Protein AF-A0A7Z9A5A5-F1 (afdb_monomer_lite)

Structure (mmCIF, N/CA/C/O backbone):
data_AF-A0A7Z9A5A5-F1
#
_entry.id   AF-A0A7Z9A5A5-F1
#
loop_
_atom_site.group_PDB
_atom_site.id
_atom_site.type_symbol
_atom_site.label_atom_id
_atom_site.label_alt_id
_atom_site.label_comp_id
_atom_site.label_asym_id
_atom_site.label_entity_id
_atom_site.label_seq_id
_atom_site.pdbx_PDB_ins_code
_atom_site.Cartn_x
_atom_site.Cartn_y
_atom_site.Cartn_z
_atom_site.occupancy
_atom_site.B_iso_or_equiv
_atom_site.auth_seq_id
_atom_site.auth_comp_id
_atom_site.auth_asym_id
_atom_site.auth_atom_id
_atom_site.pdbx_PDB_model_num
ATOM 1 N N . MET A 1 1 ? 2.911 3.765 -6.534 1.00 56.47 1 MET A N 1
ATOM 2 C CA . MET A 1 1 ? 4.306 3.301 -6.382 1.00 56.47 1 MET A CA 1
ATOM 3 C C . MET A 1 1 ? 5.188 4.407 -6.903 1.00 56.47 1 MET A C 1
ATOM 5 O O . MET A 1 1 ? 5.200 4.627 -8.106 1.00 56.47 1 MET A O 1
ATOM 9 N N . ILE A 1 2 ? 5.779 5.204 -6.014 1.00 54.97 2 ILE A N 1
ATOM 10 C CA . ILE A 1 2 ? 6.525 6.372 -6.485 1.00 54.97 2 ILE A CA 1
ATOM 11 C C . ILE A 1 2 ? 7.881 5.882 -6.993 1.00 54.97 2 ILE A C 1
ATOM 13 O O . ILE A 1 2 ? 8.710 5.427 -6.210 1.00 54.97 2 ILE A O 1
ATOM 17 N N . LEU A 1 3 ? 8.056 5.933 -8.312 1.00 49.44 3 LEU A N 1
ATOM 18 C CA . LEU A 1 3 ? 9.319 5.705 -9.000 1.00 49.44 3 LEU A CA 1
ATOM 19 C C . LEU A 1 3 ? 9.884 7.075 -9.368 1.00 49.44 3 LEU A C 1
ATOM 21 O O . LEU A 1 3 ? 9.386 7.683 -10.304 1.00 49.44 3 LEU A O 1
ATOM 25 N N . TYR A 1 4 ? 10.883 7.563 -8.633 1.00 45.19 4 TYR A N 1
ATOM 26 C CA . TYR A 1 4 ? 11.748 8.655 -9.086 1.00 45.19 4 TYR A CA 1
ATOM 27 C C . TYR A 1 4 ? 13.134 8.535 -8.444 1.00 45.19 4 TYR A C 1
ATOM 29 O O . TYR A 1 4 ? 13.263 8.302 -7.243 1.00 45.19 4 TYR A O 1
ATOM 37 N N . SER A 1 5 ? 14.155 8.703 -9.282 1.00 47.25 5 SER A N 1
ATOM 38 C CA . SER A 1 5 ? 15.555 8.906 -8.920 1.00 47.25 5 SER A CA 1
ATOM 39 C C . SER A 1 5 ? 15.764 10.387 -8.554 1.00 47.25 5 SER A C 1
ATOM 41 O O . SER A 1 5 ? 15.260 11.273 -9.241 1.00 47.25 5 SER A O 1
ATOM 43 N N . GLU A 1 6 ? 16.476 10.624 -7.446 1.00 51.75 6 GLU A N 1
ATOM 44 C CA . GLU A 1 6 ? 17.165 11.878 -7.081 1.00 51.75 6 GLU A CA 1
ATOM 45 C C . GLU A 1 6 ? 16.363 13.161 -6.754 1.00 51.75 6 GLU A C 1
ATOM 47 O O . GLU A 1 6 ? 16.888 14.254 -6.921 1.00 51.75 6 GLU A O 1
ATOM 52 N N . TYR A 1 7 ? 15.167 13.095 -6.153 1.00 48.16 7 TYR A N 1
ATOM 53 C CA . TYR A 1 7 ? 14.665 14.227 -5.341 1.00 48.16 7 TYR A CA 1
ATOM 54 C C . TYR A 1 7 ? 13.947 13.734 -4.080 1.00 48.16 7 TYR A C 1
ATOM 56 O O . TYR A 1 7 ? 12.981 12.975 -4.137 1.00 48.16 7 TYR A O 1
ATOM 64 N N . ARG A 1 8 ? 14.440 14.155 -2.908 1.00 55.28 8 ARG A N 1
ATOM 65 C CA . ARG A 1 8 ? 13.923 13.792 -1.579 1.00 55.28 8 ARG A CA 1
ATOM 66 C C . ARG A 1 8 ? 12.469 14.256 -1.433 1.00 55.28 8 ARG A C 1
ATOM 68 O O . ARG A 1 8 ? 12.219 15.400 -1.066 1.00 55.28 8 ARG A O 1
ATOM 75 N N . LEU A 1 9 ? 11.520 13.366 -1.722 1.00 55.84 9 LEU A N 1
ATOM 76 C CA . LEU A 1 9 ? 10.089 13.615 -1.536 1.00 55.84 9 LEU A CA 1
ATOM 77 C C . LEU A 1 9 ? 9.814 14.024 -0.075 1.00 55.84 9 LEU A C 1
ATOM 79 O O . LEU A 1 9 ? 10.420 13.453 0.844 1.00 55.84 9 LEU A O 1
ATOM 83 N N . PRO A 1 10 ? 8.892 14.969 0.180 1.00 60.03 10 PRO A N 1
ATOM 84 C CA . PRO A 1 10 ? 8.367 15.166 1.522 1.00 60.03 10 PRO A CA 1
ATOM 85 C C . PRO A 1 10 ? 7.828 13.830 2.051 1.00 60.03 10 PRO A C 1
ATOM 87 O O . PRO A 1 10 ? 7.323 13.003 1.293 1.00 60.03 10 PRO A O 1
ATOM 90 N N . ARG A 1 11 ? 7.976 13.580 3.358 1.00 63.22 11 ARG A N 1
ATOM 91 C CA . ARG A 1 11 ? 7.522 12.334 3.997 1.00 63.22 11 ARG A CA 1
ATOM 92 C C . ARG A 1 11 ? 6.002 12.211 3.851 1.00 63.22 11 ARG A C 1
ATOM 94 O O . ARG A 1 11 ? 5.257 12.741 4.668 1.00 63.22 11 ARG A O 1
ATOM 101 N N . HIS A 1 12 ? 5.553 11.530 2.804 1.00 77.44 1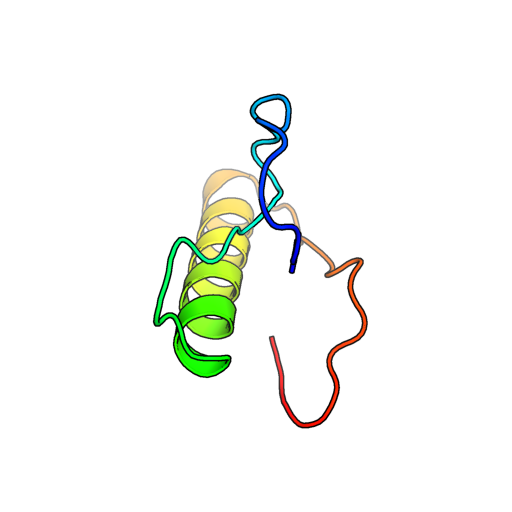2 HIS A N 1
ATOM 102 C CA . HIS A 1 12 ? 4.150 11.228 2.570 1.00 77.44 12 HIS A CA 1
ATOM 103 C C . HIS A 1 12 ? 3.842 9.851 3.146 1.00 77.44 12 HIS A C 1
ATOM 105 O O . HIS A 1 12 ? 4.230 8.835 2.579 1.00 77.44 12 HIS A O 1
ATOM 111 N N . THR A 1 13 ? 3.142 9.821 4.280 1.00 80.62 13 THR A N 1
ATOM 112 C CA . THR A 1 13 ? 2.852 8.594 5.042 1.00 80.62 13 THR A CA 1
ATOM 113 C C . THR A 1 13 ? 2.153 7.507 4.216 1.00 80.62 13 THR A C 1
ATOM 115 O O . THR A 1 13 ? 2.334 6.329 4.494 1.00 80.62 13 THR A O 1
ATOM 118 N N . LEU A 1 14 ? 1.383 7.885 3.188 1.00 85.94 14 LEU A N 1
ATOM 119 C CA . LEU A 1 14 ? 0.647 6.950 2.326 1.00 85.94 14 LEU A CA 1
ATOM 120 C C . LEU A 1 14 ? 1.41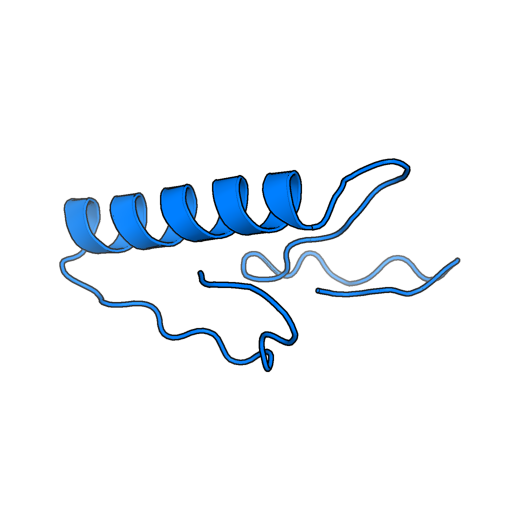5 6.521 1.066 1.00 85.94 14 LEU A C 1
ATOM 122 O O . LEU A 1 14 ? 0.922 5.699 0.295 1.00 85.94 14 LEU A O 1
ATOM 126 N N . ALA A 1 15 ? 2.616 7.053 0.838 1.00 87.94 15 ALA A N 1
ATOM 127 C CA . ALA A 1 15 ? 3.432 6.677 -0.305 1.00 87.94 15 ALA A CA 1
ATOM 128 C C . ALA A 1 15 ? 4.356 5.505 0.048 1.00 87.94 15 ALA A C 1
ATOM 130 O O . ALA A 1 15 ? 5.265 5.639 0.866 1.00 87.94 15 ALA A O 1
ATOM 131 N N . ILE A 1 16 ? 4.173 4.371 -0.630 1.00 87.44 16 ILE A N 1
ATOM 132 C CA . ILE A 1 16 ? 5.149 3.276 -0.612 1.00 87.44 16 ILE A CA 1
ATOM 133 C C . ILE A 1 16 ? 6.222 3.589 -1.658 1.00 87.44 16 ILE A C 1
ATOM 135 O O . ILE A 1 16 ? 5.917 3.773 -2.846 1.00 87.44 16 ILE A O 1
ATOM 139 N N . THR A 1 17 ? 7.470 3.667 -1.204 1.00 88.06 17 THR A N 1
ATOM 140 C CA . THR A 1 17 ? 8.644 3.924 -2.041 1.00 88.06 17 THR A CA 1
ATOM 141 C C . THR A 1 17 ? 9.508 2.675 -2.131 1.00 88.06 17 THR A C 1
ATOM 143 O O . THR A 1 17 ? 9.768 2.013 -1.127 1.00 88.06 17 THR A O 1
ATOM 146 N N . ASN A 1 18 ? 9.966 2.360 -3.340 1.00 88.81 18 ASN A N 1
ATOM 147 C CA . ASN A 1 18 ? 11.030 1.385 -3.526 1.00 88.81 18 ASN A CA 1
ATOM 148 C C . ASN A 1 18 ? 12.380 2.090 -3.302 1.00 88.81 18 ASN A C 1
ATOM 150 O O . ASN A 1 18 ? 12.629 3.134 -3.903 1.00 88.81 18 ASN A O 1
ATOM 154 N N . ARG A 1 19 ? 13.234 1.543 -2.431 1.00 85.69 19 ARG A N 1
ATOM 155 C CA . ARG A 1 19 ? 14.567 2.091 -2.113 1.00 85.69 19 ARG A CA 1
ATOM 156 C C . ARG A 1 19 ? 15.718 1.340 -2.796 1.00 85.69 19 ARG A C 1
ATOM 158 O O . ARG A 1 19 ? 16.868 1.564 -2.436 1.00 85.69 19 ARG A O 1
ATOM 165 N N . GLY A 1 20 ? 15.410 0.452 -3.736 1.00 88.00 20 GLY A N 1
ATOM 166 C CA . GLY A 1 20 ? 16.373 -0.381 -4.449 1.00 88.00 20 GLY A CA 1
ATOM 167 C C . GLY A 1 20 ? 15.661 -1.555 -5.115 1.00 88.00 20 GLY A C 1
ATOM 168 O O . GLY A 1 20 ? 14.885 -1.368 -6.051 1.00 88.00 20 GLY A O 1
ATOM 169 N N . ASP A 1 21 ? 15.881 -2.755 -4.589 1.00 91.25 21 ASP A N 1
ATOM 170 C CA . ASP A 1 21 ? 15.511 -4.015 -5.244 1.00 91.25 21 ASP A CA 1
ATOM 171 C C . ASP A 1 21 ? 14.117 -4.549 -4.872 1.00 91.25 21 ASP A C 1
ATOM 173 O O . ASP A 1 21 ? 13.859 -5.743 -5.012 1.00 91.25 21 ASP A O 1
ATOM 177 N N . ALA A 1 22 ? 13.201 -3.703 -4.378 1.00 92.00 22 ALA A N 1
ATOM 178 C CA . ALA A 1 22 ? 11.865 -4.185 -4.031 1.00 92.00 22 ALA A CA 1
ATOM 179 C C . ALA A 1 22 ? 11.106 -4.636 -5.287 1.00 92.00 22 ALA A C 1
ATOM 181 O O . ALA A 1 22 ? 10.974 -3.899 -6.271 1.00 92.00 22 ALA A O 1
ATOM 182 N N . THR A 1 23 ? 10.560 -5.842 -5.224 1.00 93.88 23 THR A N 1
ATOM 183 C CA . THR A 1 23 ? 9.703 -6.400 -6.263 1.00 93.88 23 THR A CA 1
ATOM 184 C C . THR A 1 23 ? 8.284 -5.831 -6.167 1.00 93.88 23 THR A C 1
ATOM 186 O O . THR A 1 23 ? 7.885 -5.210 -5.177 1.00 93.88 23 THR A O 1
ATOM 189 N N . ALA A 1 24 ? 7.472 -6.070 -7.200 1.00 92.19 24 ALA A N 1
ATOM 190 C CA . ALA A 1 24 ? 6.048 -5.745 -7.146 1.00 92.19 24 ALA A CA 1
ATOM 191 C C . ALA A 1 24 ? 5.343 -6.475 -5.987 1.00 92.19 24 ALA A C 1
ATOM 193 O O . ALA A 1 24 ? 4.475 -5.900 -5.332 1.00 92.19 24 ALA A O 1
ATOM 194 N N . GLU A 1 25 ? 5.750 -7.714 -5.699 1.00 93.56 25 GLU A N 1
ATOM 195 C CA . GLU A 1 25 ? 5.177 -8.512 -4.619 1.00 93.56 25 GLU A CA 1
ATOM 196 C C . GLU A 1 25 ? 5.502 -7.938 -3.237 1.00 93.56 25 GLU A C 1
ATOM 198 O O . GLU A 1 25 ? 4.601 -7.849 -2.398 1.00 93.56 25 GLU A O 1
ATOM 203 N N . ASP A 1 26 ? 6.722 -7.435 -3.033 1.00 94.19 26 ASP A N 1
ATOM 204 C CA . ASP A 1 26 ? 7.103 -6.735 -1.798 1.00 94.19 26 ASP A CA 1
ATOM 205 C C . ASP A 1 26 ? 6.210 -5.514 -1.554 1.00 94.19 26 ASP A C 1
ATOM 207 O O . ASP A 1 26 ? 5.710 -5.274 -0.452 1.00 94.19 26 ASP A O 1
ATOM 211 N N . ILE A 1 27 ? 5.943 -4.751 -2.612 1.00 92.62 27 ILE A N 1
ATOM 212 C CA . ILE A 1 27 ? 5.126 -3.540 -2.528 1.00 92.62 27 ILE A CA 1
ATOM 213 C C . ILE A 1 27 ? 3.659 -3.892 -2.263 1.00 92.62 27 ILE A C 1
ATOM 215 O O . ILE A 1 27 ? 3.001 -3.230 -1.452 1.00 92.62 27 ILE A O 1
ATOM 219 N N . PHE A 1 28 ? 3.149 -4.962 -2.876 1.00 93.88 28 PHE A N 1
ATOM 220 C CA . PHE A 1 28 ? 1.803 -5.463 -2.600 1.00 93.88 28 PHE A CA 1
ATOM 221 C C . PHE A 1 28 ? 1.668 -5.993 -1.170 1.00 93.88 28 PHE A C 1
ATOM 223 O O . PHE A 1 28 ? 0.638 -5.760 -0.534 1.00 93.88 28 PHE A O 1
ATOM 230 N N . ALA A 1 29 ? 2.692 -6.660 -0.633 1.00 94.44 29 ALA A N 1
ATOM 231 C CA . ALA A 1 29 ? 2.694 -7.141 0.745 1.00 94.44 29 ALA A CA 1
ATOM 232 C C . ALA A 1 29 ? 2.579 -5.982 1.748 1.00 94.44 29 ALA A C 1
ATOM 234 O O . ALA A 1 29 ? 1.718 -6.019 2.633 1.00 94.44 29 ALA A O 1
ATOM 235 N N . ILE A 1 30 ? 3.367 -4.918 1.559 1.00 94.12 30 ILE A N 1
ATOM 236 C CA . ILE A 1 30 ? 3.294 -3.712 2.398 1.00 94.12 30 ILE A CA 1
ATOM 237 C C . ILE A 1 30 ? 1.909 -3.063 2.288 1.00 94.12 30 ILE A C 1
ATOM 239 O O . ILE A 1 30 ? 1.297 -2.736 3.307 1.00 94.12 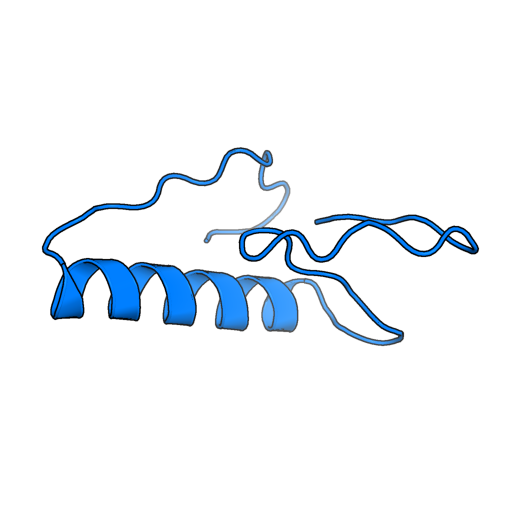30 ILE A O 1
ATOM 243 N N . ALA A 1 31 ? 1.383 -2.906 1.071 1.00 93.38 31 ALA A N 1
ATOM 244 C CA . ALA A 1 31 ? 0.073 -2.299 0.861 1.00 93.38 31 ALA A CA 1
ATOM 245 C C . ALA A 1 31 ? -1.045 -3.090 1.561 1.00 93.38 31 ALA A C 1
ATOM 247 O O . ALA A 1 31 ? -1.859 -2.495 2.268 1.00 93.38 31 ALA A O 1
ATOM 248 N N . ARG A 1 32 ? -1.055 -4.425 1.445 1.00 95.12 32 ARG A N 1
ATOM 249 C CA . ARG A 1 32 ? -2.031 -5.287 2.132 1.00 95.12 32 ARG A CA 1
ATOM 250 C C . ARG A 1 32 ? -1.949 -5.149 3.650 1.00 95.12 32 ARG A C 1
ATOM 252 O O . ARG A 1 32 ? -2.983 -4.983 4.295 1.00 95.12 32 ARG A O 1
ATOM 259 N N . ALA A 1 33 ? -0.740 -5.154 4.209 1.00 96.31 33 ALA A N 1
ATOM 260 C CA . ALA A 1 33 ? -0.536 -5.013 5.649 1.00 96.31 33 ALA A CA 1
ATOM 261 C C . ALA A 1 33 ? -1.049 -3.663 6.179 1.00 96.31 33 ALA A C 1
ATOM 263 O O . ALA A 1 33 ? -1.752 -3.618 7.190 1.00 96.31 33 ALA A O 1
ATOM 264 N N . VAL A 1 34 ? -0.762 -2.563 5.474 1.00 94.81 34 VAL A N 1
ATOM 265 C CA . VAL A 1 34 ? -1.248 -1.224 5.850 1.00 94.81 34 VAL A CA 1
ATOM 266 C C . VAL A 1 34 ? -2.773 -1.150 5.772 1.00 94.81 34 VAL A C 1
ATOM 268 O O . VAL A 1 34 ? -3.405 -0.663 6.709 1.00 94.81 34 VAL A O 1
ATOM 271 N N . ARG A 1 35 ? -3.382 -1.660 4.692 1.00 94.88 35 ARG A N 1
ATOM 272 C CA . ARG A 1 35 ? -4.846 -1.671 4.527 1.00 94.88 35 ARG A CA 1
ATOM 273 C C . ARG A 1 35 ? -5.531 -2.459 5.642 1.00 94.88 35 ARG A C 1
ATOM 275 O O . ARG A 1 35 ? -6.470 -1.946 6.245 1.00 94.88 35 ARG A O 1
ATOM 282 N N . ALA A 1 36 ? -5.031 -3.658 5.947 1.00 96.50 36 ALA A N 1
ATOM 283 C CA . ALA A 1 36 ? -5.561 -4.494 7.020 1.00 96.50 36 ALA A CA 1
ATOM 284 C C . ALA A 1 36 ? -5.443 -3.803 8.386 1.00 96.50 36 ALA A C 1
ATOM 286 O O . ALA A 1 36 ? -6.430 -3.706 9.109 1.00 96.50 36 ALA A O 1
ATOM 287 N N . GLY A 1 37 ? -4.274 -3.239 8.706 1.00 96.88 37 GLY A N 1
ATOM 288 C CA . GLY A 1 37 ? -4.062 -2.558 9.984 1.00 96.88 37 GLY A CA 1
ATOM 289 C C . GLY A 1 37 ? -4.927 -1.307 10.161 1.00 96.88 37 GLY A C 1
ATOM 290 O O . GLY A 1 37 ? -5.361 -1.014 11.274 1.00 96.88 37 GLY A O 1
ATOM 291 N N . VAL A 1 38 ? -5.210 -0.573 9.080 1.00 96.75 38 VAL A N 1
ATOM 292 C CA . VAL A 1 38 ? -6.112 0.588 9.133 1.00 96.75 38 VAL A CA 1
ATOM 293 C C . VAL A 1 38 ? -7.566 0.155 9.311 1.00 96.75 38 VAL A C 1
ATOM 295 O O . VAL A 1 38 ? -8.280 0.747 10.123 1.00 96.75 38 VAL A O 1
ATOM 298 N N . ALA A 1 39 ? -7.985 -0.906 8.621 1.00 97.12 39 ALA A N 1
ATOM 299 C CA . ALA A 1 39 ? -9.309 -1.486 8.802 1.00 97.12 39 ALA A CA 1
ATOM 300 C C . ALA A 1 39 ? -9.514 -1.999 10.236 1.00 97.12 39 ALA A C 1
ATOM 302 O O . ALA A 1 39 ? -10.533 -1.691 10.845 1.00 97.12 39 ALA A O 1
ATOM 303 N N . GLU A 1 40 ? -8.539 -2.716 10.796 1.00 98.12 40 GLU A N 1
ATOM 304 C CA . GLU A 1 40 ? -8.611 -3.267 12.154 1.00 98.12 40 GLU A CA 1
ATOM 305 C C . GLU A 1 40 ? -8.646 -2.169 13.225 1.00 98.12 40 GLU A C 1
ATOM 307 O O . GLU A 1 40 ? -9.482 -2.202 14.124 1.00 98.12 40 GLU A O 1
ATOM 312 N N . LYS A 1 41 ? -7.758 -1.171 13.129 1.00 98.31 41 LYS A N 1
ATOM 313 C CA . LYS A 1 41 ? -7.612 -0.146 14.176 1.00 98.31 41 LYS A CA 1
ATOM 314 C C . LYS A 1 41 ? -8.661 0.954 14.113 1.00 98.31 41 LYS A C 1
ATOM 316 O O . LYS A 1 41 ? -8.986 1.535 15.143 1.00 98.31 41 LYS A O 1
ATOM 321 N N . PHE A 1 42 ? -9.137 1.282 12.915 1.00 96.88 42 PHE A N 1
ATOM 322 C CA . PHE A 1 42 ? -9.967 2.467 12.697 1.00 96.88 42 PHE A CA 1
ATOM 323 C C . PHE A 1 42 ? -11.302 2.159 12.016 1.00 96.88 42 PHE A C 1
ATOM 325 O O . PHE A 1 42 ? -12.115 3.066 11.865 1.00 96.88 42 PHE A O 1
ATOM 332 N N . GLY A 1 43 ? -11.543 0.921 11.571 1.00 97.06 43 GLY A N 1
ATOM 333 C CA . GLY A 1 43 ? -12.743 0.575 10.803 1.00 97.06 43 GLY A CA 1
ATOM 334 C C . GLY A 1 43 ? -12.786 1.207 9.405 1.00 97.06 43 GLY A C 1
ATOM 335 O O . GLY A 1 43 ? -13.837 1.212 8.769 1.00 97.06 43 GLY A O 1
ATOM 336 N N .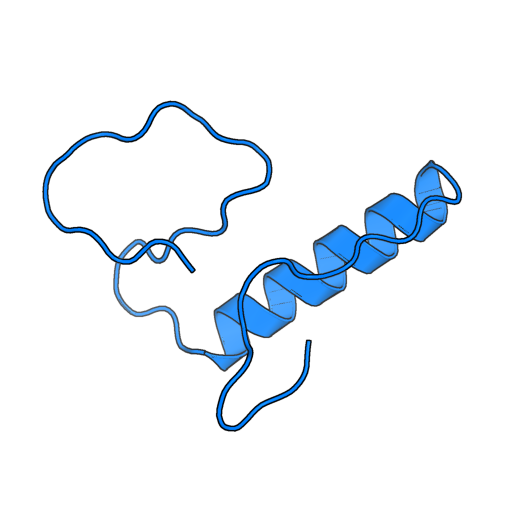 VAL A 1 44 ? -11.666 1.753 8.915 1.00 96.31 44 VAL A N 1
ATOM 337 C CA . VAL A 1 44 ? -11.590 2.485 7.640 1.00 96.31 44 VAL A CA 1
ATOM 338 C C . VAL A 1 44 ? -11.050 1.588 6.530 1.00 96.31 44 VAL A C 1
ATOM 340 O O . VAL A 1 44 ? -10.014 0.944 6.682 1.00 96.31 44 VAL A O 1
ATOM 343 N N . GLN A 1 45 ? -11.719 1.593 5.376 1.00 95.44 45 GLN A N 1
ATOM 344 C CA . GLN A 1 45 ? -11.271 0.873 4.184 1.00 95.44 45 GLN A CA 1
ATOM 345 C C . GLN A 1 45 ? -10.444 1.786 3.280 1.00 95.44 45 GLN A C 1
ATOM 347 O O . GLN A 1 45 ? -10.950 2.755 2.719 1.00 95.44 45 GLN A O 1
ATOM 352 N N . LEU A 1 46 ? -9.163 1.458 3.114 1.00 93.25 46 LEU A N 1
ATOM 353 C CA . LEU A 1 46 ? -8.289 2.149 2.171 1.00 93.25 46 LEU A CA 1
ATOM 354 C C . LEU A 1 46 ? -8.458 1.574 0.760 1.00 93.25 46 LEU A C 1
ATOM 356 O O . LEU A 1 46 ? -8.364 0.356 0.557 1.00 93.25 46 LEU A O 1
ATOM 360 N N . VAL A 1 47 ? -8.656 2.460 -0.216 1.00 92.12 47 VAL A N 1
ATOM 361 C CA . VAL A 1 47 ? -8.732 2.134 -1.646 1.00 92.12 47 VAL A CA 1
ATOM 362 C C . VAL A 1 47 ? -7.438 2.592 -2.326 1.00 92.12 47 VAL A C 1
ATOM 364 O O . VAL A 1 47 ? -7.028 3.734 -2.110 1.00 92.12 47 VAL A O 1
ATOM 367 N N . PRO A 1 48 ? -6.767 1.736 -3.118 1.00 89.06 48 PRO A N 1
ATOM 368 C CA . PRO A 1 48 ? -5.598 2.151 -3.882 1.00 89.06 48 PRO A CA 1
ATOM 369 C C . PRO A 1 48 ? -5.956 3.248 -4.895 1.00 89.06 48 PRO A C 1
ATOM 371 O O . PRO A 1 48 ? -6.829 3.053 -5.732 1.00 89.06 48 PRO A O 1
ATOM 374 N N . GLU A 1 49 ? -5.257 4.382 -4.832 1.00 92.12 49 GLU A N 1
ATOM 375 C CA . GLU A 1 49 ? -5.187 5.354 -5.930 1.00 92.12 49 GLU A CA 1
ATOM 376 C C . GLU A 1 4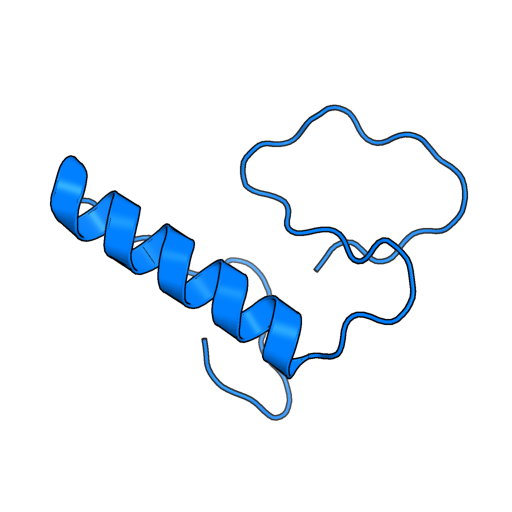9 ? -4.427 4.815 -7.157 1.00 92.12 49 GLU A C 1
ATOM 378 O O . GLU A 1 49 ? -4.924 4.996 -8.270 1.00 92.12 49 GLU A O 1
ATOM 383 N N . PRO A 1 50 ? -3.277 4.115 -7.017 1.00 88.00 50 PRO A N 1
ATOM 384 C CA . PRO A 1 50 ? -2.538 3.683 -8.191 1.00 88.00 50 PRO A CA 1
ATOM 385 C C . PRO A 1 50 ? -3.246 2.535 -8.908 1.00 88.00 50 PRO A C 1
ATOM 387 O O . PRO A 1 50 ? -3.726 1.581 -8.290 1.00 88.00 50 PRO A O 1
ATOM 390 N N . VAL A 1 51 ? -3.203 2.582 -10.238 1.00 91.12 51 VAL A N 1
ATOM 391 C CA . VAL A 1 51 ? -3.639 1.472 -11.086 1.00 91.12 51 VAL A CA 1
ATOM 392 C C . VAL A 1 51 ? -2.663 0.306 -10.940 1.00 91.12 51 VAL A C 1
ATOM 394 O O . VAL A 1 51 ? -1.454 0.457 -11.119 1.00 91.12 51 VAL A O 1
ATOM 397 N N . VAL A 1 52 ? -3.199 -0.876 -10.638 1.00 91.00 52 VAL A N 1
ATOM 398 C CA . VAL A 1 52 ? -2.426 -2.118 -10.576 1.00 91.00 52 VAL A CA 1
ATOM 399 C C . VAL A 1 52 ? -2.489 -2.802 -11.933 1.00 91.00 52 VAL A C 1
ATOM 401 O O . VAL A 1 52 ? -3.561 -3.193 -12.391 1.00 91.00 52 VAL A O 1
ATOM 404 N N . VAL A 1 53 ? -1.331 -2.969 -12.563 1.00 91.56 53 VAL A N 1
ATOM 405 C CA . VAL A 1 53 ? -1.187 -3.734 -13.804 1.00 91.56 53 VAL A CA 1
ATOM 406 C C . VAL A 1 53 ? -0.514 -5.058 -13.460 1.00 91.56 53 VAL A C 1
ATOM 408 O O . VAL A 1 53 ? 0.476 -5.071 -12.734 1.00 91.56 53 VAL A O 1
ATOM 411 N N . ASN A 1 54 ? -1.055 -6.170 -13.963 1.00 88.19 54 ASN A N 1
ATOM 412 C CA . ASN A 1 54 ? -0.514 -7.521 -13.761 1.00 88.19 54 ASN A CA 1
ATOM 413 C C . ASN A 1 54 ? -0.360 -7.936 -12.279 1.00 88.19 54 ASN A C 1
ATOM 415 O O . ASN A 1 54 ? 0.643 -8.529 -11.892 1.00 88.19 54 ASN A O 1
ATOM 419 N N . GLY A 1 55 ? -1.355 -7.640 -11.436 1.00 83.75 55 GLY A N 1
ATOM 420 C CA . GLY A 1 55 ? -1.330 -7.999 -10.015 1.00 83.75 55 GLY A CA 1
ATOM 421 C C . GLY A 1 55 ? -2.620 -7.653 -9.271 1.00 83.75 55 GLY A C 1
ATOM 422 O O . GLY A 1 55 ? -3.582 -7.178 -9.877 1.00 83.75 55 GLY A O 1
ATOM 423 N N . LYS A 1 56 ? -2.645 -7.891 -7.950 1.00 81.25 56 LYS A N 1
ATOM 424 C CA . LYS A 1 56 ? -3.744 -7.497 -7.048 1.00 81.25 56 LYS A CA 1
ATOM 425 C C . LYS A 1 56 ? -3.213 -7.037 -5.685 1.00 81.25 56 LYS A C 1
ATOM 427 O O . LYS A 1 56 ? -2.320 -7.671 -5.118 1.00 81.25 56 LYS A O 1
ATOM 432 N N . ILE A 1 57 ? -3.813 -5.963 -5.167 1.00 80.62 57 ILE A N 1
ATOM 433 C CA . ILE A 1 57 ? -3.545 -5.345 -3.856 1.00 80.62 57 ILE A CA 1
ATOM 434 C C . ILE A 1 57 ? -4.801 -5.390 -2.998 1.00 80.62 57 ILE A C 1
ATOM 436 O O . ILE A 1 57 ? -5.900 -5.130 -3.538 1.00 80.62 57 ILE A O 1
#

pLDDT: mean 84.13, std 15.86, range [45.19, 98.31]

Foldseek 3Di:
DDDDPDDDDDPDVPDDDDPPPDDPVNSVVVVVVVQVVCCVPPVDGDDDPDDDDPDDD

Organism: NCBI:txid172042

InterPro domains:
  IPR011601 UDP-N-acetylenolpyruvoylglucosamine reductase, C-terminal [PF02873] (11-53)
  IPR036635 UDP-N-acetylenolpyruvoylglucosamine reductase, C-terminal domain superfamily [G3DSA:3.90.78.10] (7-55)
  IPR036635 UDP-N-acetylenolpyruvoylglucosamine reductase, C-terminal domain superfamily [SSF56194] (10-54)

Radius of gyration: 12.35 Å; chains: 1; bounding box: 30×24×28 Å

Sequence (57 aa):
MILYSEYRLPRHTLAITNRGDATAEDIFAIARAVRAGVAEKFGVQLVPEPVVVNGKI

Secondary structure (DSSP, 8-state):
-B--SS------TT--B--SS--HHHHHHHH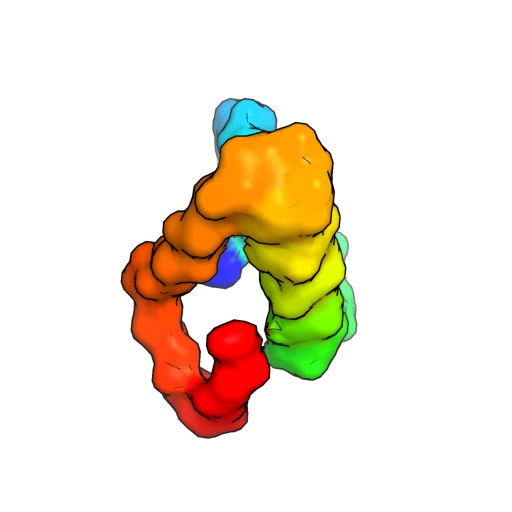HHHHHHHHHHH-------SPPSSS--